Protein AF-A0A8T4J492-F1 (afdb_monomer_lite)

Foldseek 3Di:
DDPPDPPPPDPDQPCPPVPAAAQFAEEEEPDDPPDDVSNQVSNCVHNVDHHHYPPDPAAGLYYDYDDDPVPPDPVVVVVVRVVRHDPPRD

InterPro domains:
  IPR021412 Protein of unknown function DUF3052 [PF11253] (15-88)

Secondary structure (DSSP, 8-state):
----SSSSS----GGGGT---TT--EEEES--TTS-HHHHHHHHHHHSSPPB-TT--S-BSEEEE---GGG--HHHHHHHHTTTB-TT--

Structure (mmCIF, N/CA/C/O backbone):
data_AF-A0A8T4J492-F1
#
_entry.id   AF-A0A8T4J492-F1
#
loop_
_atom_site.group_PDB
_atom_site.id
_atom_site.type_symbol
_atom_site.label_atom_id
_atom_site.label_alt_id
_atom_site.label_comp_id
_atom_site.label_asym_id
_atom_site.label_entity_id
_atom_site.label_seq_id
_atom_site.pdbx_PDB_ins_code
_atom_site.Cartn_x
_atom_site.Cartn_y
_atom_site.Cartn_z
_atom_site.occupancy
_atom_site.B_iso_or_equiv
_atom_site.auth_seq_id
_atom_site.auth_comp_id
_atom_site.auth_asym_id
_atom_site.auth_atom_id
_atom_site.pdbx_PDB_model_num
ATOM 1 N N . MET A 1 1 ? 2.160 22.029 37.768 1.00 41.84 1 MET A N 1
ATOM 2 C CA . MET A 1 1 ? 1.852 20.760 37.080 1.00 41.84 1 MET A CA 1
ATOM 3 C C . MET A 1 1 ? 2.216 20.967 35.622 1.00 41.84 1 MET A C 1
ATOM 5 O O . MET A 1 1 ? 1.879 22.016 35.091 1.00 41.84 1 MET A O 1
ATOM 9 N N . SER A 1 2 ? 3.039 20.076 35.073 1.00 38.97 2 SER A N 1
ATOM 10 C CA . SER A 1 2 ? 3.737 20.245 33.794 1.00 38.97 2 SER A CA 1
ATOM 11 C C . SER A 1 2 ? 2.761 20.147 32.625 1.00 38.97 2 SER A C 1
ATOM 13 O O . SER A 1 2 ? 2.098 19.126 32.470 1.00 38.97 2 SER A O 1
ATOM 15 N N . ALA A 1 3 ? 2.683 21.199 31.812 1.00 48.81 3 ALA A N 1
ATOM 16 C CA . ALA A 1 3 ? 2.051 21.169 30.500 1.00 48.81 3 ALA A CA 1
ATOM 17 C C . ALA A 1 3 ? 3.030 20.519 29.512 1.00 48.81 3 ALA A C 1
ATOM 19 O O . ALA A 1 3 ? 3.719 21.200 28.762 1.00 48.81 3 ALA A O 1
ATOM 20 N N . THR A 1 4 ? 3.168 19.199 29.601 1.00 45.53 4 THR A N 1
ATOM 21 C CA . THR A 1 4 ? 3.986 18.380 28.695 1.00 45.53 4 THR A CA 1
ATOM 22 C C . THR A 1 4 ? 3.371 16.984 28.617 1.00 45.53 4 THR A C 1
ATOM 24 O O . THR A 1 4 ? 3.950 16.028 29.125 1.00 45.53 4 THR A O 1
ATOM 27 N N . ALA A 1 5 ? 2.152 16.876 28.087 1.00 43.28 5 ALA A N 1
ATOM 28 C CA . ALA A 1 5 ? 1.520 15.581 27.820 1.00 43.28 5 ALA A CA 1
ATOM 29 C C . ALA A 1 5 ? 0.442 15.651 26.719 1.00 43.28 5 ALA A C 1
ATOM 31 O O . ALA A 1 5 ? -0.482 14.858 26.753 1.00 43.28 5 ALA A O 1
ATOM 32 N N . ASP A 1 6 ? 0.534 16.598 25.776 1.00 43.72 6 ASP A N 1
ATOM 33 C CA . ASP A 1 6 ? -0.503 16.786 24.737 1.00 43.72 6 ASP A CA 1
ATOM 34 C C . ASP A 1 6 ? 0.076 17.166 23.358 1.00 43.72 6 ASP A C 1
ATOM 36 O O . ASP A 1 6 ? -0.557 17.831 22.544 1.00 43.72 6 ASP A O 1
ATOM 40 N N . HIS A 1 7 ? 1.329 16.793 23.079 1.00 43.78 7 HIS A N 1
ATOM 41 C CA . HIS A 1 7 ? 1.959 17.031 21.766 1.00 43.78 7 HIS A CA 1
ATOM 42 C C . HIS A 1 7 ? 2.386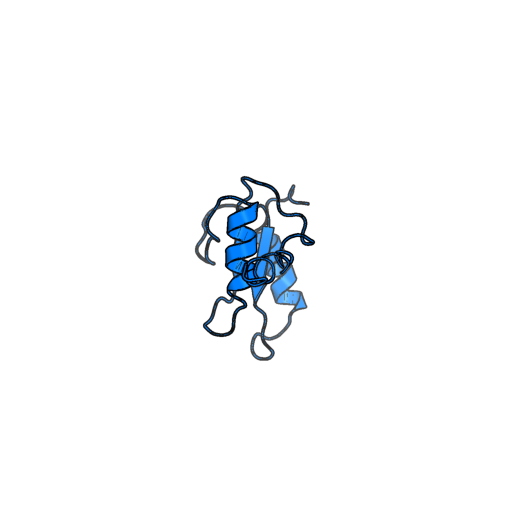 15.739 21.058 1.00 43.78 7 HIS A C 1
ATOM 44 O O . HIS A 1 7 ? 3.186 15.788 20.131 1.00 43.78 7 HIS A O 1
ATOM 50 N N . ALA A 1 8 ? 1.858 14.589 21.489 1.00 46.50 8 ALA A N 1
ATOM 51 C CA . ALA A 1 8 ? 2.120 13.296 20.856 1.00 46.50 8 ALA A CA 1
ATOM 52 C C . ALA A 1 8 ? 0.947 12.777 19.999 1.00 46.50 8 ALA A C 1
ATOM 54 O O . ALA A 1 8 ? 1.149 11.858 19.215 1.00 46.50 8 ALA A O 1
ATOM 55 N N . GLU A 1 9 ? -0.247 13.376 20.085 1.00 47.66 9 GLU A N 1
ATOM 56 C CA . GLU A 1 9 ? -1.463 12.865 19.431 1.00 47.66 9 GLU A CA 1
ATOM 57 C C . GLU A 1 9 ? -2.121 13.905 18.510 1.00 47.66 9 GLU A C 1
ATOM 59 O O . GLU A 1 9 ? -3.239 14.337 18.749 1.00 47.66 9 GLU A O 1
ATOM 64 N N . GLU A 1 10 ? -1.443 14.324 17.436 1.00 47.28 10 GLU A N 1
ATOM 65 C CA . GLU A 1 10 ? -2.164 14.788 16.231 1.00 47.28 10 GLU A CA 1
ATOM 66 C C . GLU A 1 10 ? -1.321 14.675 14.951 1.00 47.28 10 GLU A C 1
ATOM 68 O O . GLU A 1 10 ? -1.380 15.514 14.055 1.00 47.28 10 GLU A O 1
ATOM 73 N N . ARG A 1 11 ? -0.521 13.612 14.813 1.00 59.75 11 ARG A N 1
ATOM 74 C CA . ARG A 1 11 ? -0.162 13.166 13.464 1.00 59.75 11 ARG A CA 1
ATOM 75 C C . ARG A 1 11 ? -1.299 12.286 12.990 1.00 59.75 11 ARG A C 1
ATOM 77 O O . ARG A 1 11 ? -1.436 11.148 13.421 1.00 59.75 11 ARG A O 1
ATOM 84 N N . THR A 1 12 ? -2.182 12.871 12.184 1.00 77.00 12 THR A N 1
ATOM 85 C CA . THR A 1 12 ? -3.220 12.105 11.489 1.00 77.00 12 THR A CA 1
ATOM 86 C C . THR A 1 12 ? -2.525 10.949 10.774 1.00 77.00 12 THR A C 1
ATOM 88 O O . THR A 1 12 ? -1.585 11.208 10.024 1.00 77.00 12 THR A O 1
ATOM 91 N N . ASN A 1 13 ? -2.946 9.706 11.041 1.00 86.75 13 ASN A N 1
ATOM 92 C CA . ASN A 1 13 ? -2.417 8.526 10.355 1.00 86.75 13 ASN A CA 1
ATOM 93 C C . ASN A 1 13 ? -2.394 8.824 8.838 1.00 86.75 13 ASN A C 1
ATOM 95 O O . ASN A 1 13 ? -3.446 9.183 8.294 1.00 86.75 13 ASN A O 1
ATOM 99 N N . PRO A 1 14 ? -1.232 8.736 8.163 1.00 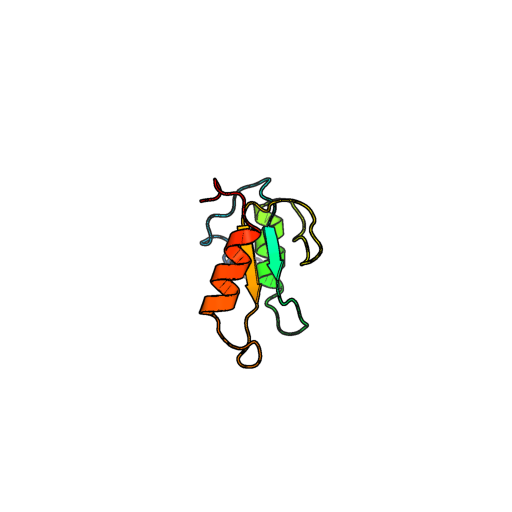91.00 14 PRO A N 1
ATOM 100 C CA . PRO A 1 14 ? -1.107 9.105 6.751 1.00 91.00 14 PRO A CA 1
ATOM 101 C C . PRO A 1 14 ? -2.057 8.303 5.844 1.00 91.00 14 PRO A C 1
ATOM 103 O O . PRO A 1 14 ? -2.537 8.826 4.838 1.00 91.00 14 PRO A O 1
ATOM 106 N N . ALA A 1 15 ? -2.426 7.087 6.251 1.00 92.94 15 ALA A N 1
ATOM 107 C CA . ALA A 1 15 ? -3.360 6.219 5.546 1.00 92.94 15 ALA A CA 1
ATOM 108 C C . ALA A 1 15 ? -4.843 6.559 5.773 1.00 92.94 15 ALA A C 1
ATOM 110 O O . ALA A 1 15 ? -5.706 6.078 5.037 1.00 92.94 15 ALA A O 1
ATOM 111 N N . ALA A 1 16 ? -5.174 7.421 6.742 1.00 90.19 16 ALA A N 1
ATOM 112 C CA . ALA A 1 16 ? -6.560 7.694 7.143 1.00 90.19 16 ALA A CA 1
ATOM 113 C C . ALA A 1 16 ? -7.448 8.220 6.001 1.00 90.19 16 ALA A C 1
ATOM 115 O O . ALA A 1 16 ? -8.672 8.117 6.061 1.00 90.19 16 ALA A O 1
ATOM 116 N N . ARG A 1 17 ? -6.846 8.808 4.960 1.00 89.00 17 ARG A N 1
ATOM 117 C CA . ARG A 1 17 ? -7.558 9.363 3.798 1.00 89.00 17 ARG A CA 1
ATOM 118 C C . ARG A 1 17 ? -7.638 8.410 2.605 1.00 89.00 17 ARG A C 1
ATOM 120 O O . ARG A 1 17 ? -8.312 8.757 1.640 1.00 89.00 17 ARG A O 1
ATOM 127 N N . LEU A 1 18 ? -6.961 7.263 2.662 1.00 90.50 18 LEU A N 1
ATOM 128 C CA . LEU A 1 18 ? -6.862 6.306 1.555 1.00 90.50 18 LEU A CA 1
ATOM 129 C C . LEU A 1 18 ? -8.056 5.346 1.486 1.00 90.50 18 LEU A C 1
ATOM 131 O O . LEU A 1 18 ? -8.281 4.729 0.456 1.00 90.50 18 LEU A O 1
ATOM 135 N N . GLY A 1 19 ? -8.870 5.276 2.544 1.00 91.25 19 GLY A N 1
ATOM 136 C CA . GLY A 1 19 ? -10.142 4.550 2.515 1.00 91.25 19 GLY A CA 1
ATOM 137 C C . GLY A 1 19 ? -10.049 3.052 2.807 1.00 91.25 19 GLY A C 1
ATOM 138 O O . GLY A 1 19 ? -11.069 2.374 2.682 1.00 91.25 19 GLY A O 1
ATOM 139 N N . PHE A 1 20 ? -8.888 2.557 3.249 1.00 94.31 20 PHE A N 1
ATOM 140 C CA . PHE A 1 20 ? -8.723 1.179 3.713 1.00 94.31 20 PHE A CA 1
ATOM 141 C C . PHE A 1 20 ? -9.738 0.805 4.796 1.00 94.31 20 PHE A C 1
ATOM 143 O O . PHE A 1 20 ? -10.139 1.633 5.622 1.00 94.31 20 PHE A O 1
ATOM 150 N N . GLN A 1 21 ? -10.145 -0.458 4.783 1.00 94.50 21 GLN A N 1
ATOM 151 C CA . GLN A 1 21 ? -11.104 -1.048 5.702 1.00 94.50 21 GLN A CA 1
ATOM 152 C C . GLN A 1 21 ? -10.459 -2.201 6.482 1.00 94.50 21 GLN A C 1
ATOM 154 O O . GLN A 1 21 ? -9.589 -2.896 5.952 1.00 94.50 21 GLN A O 1
ATOM 159 N N . PRO A 1 22 ? -10.905 -2.453 7.724 1.00 95.44 22 PRO A N 1
ATOM 160 C CA . PRO A 1 22 ? -10.473 -3.622 8.480 1.00 95.44 22 PRO A CA 1
ATOM 161 C C . PRO A 1 22 ? -10.723 -4.931 7.718 1.00 95.44 22 PRO A C 1
ATOM 163 O O . PRO A 1 22 ? -11.813 -5.146 7.187 1.00 95.44 22 PRO A O 1
ATOM 166 N N . GLY A 1 23 ? -9.733 -5.820 7.729 1.00 93.81 23 GLY A N 1
ATOM 167 C CA . GLY A 1 23 ? -9.753 -7.140 7.105 1.00 93.81 23 GLY A CA 1
ATOM 168 C C . GLY A 1 23 ? -9.303 -7.183 5.645 1.00 93.81 23 GLY A C 1
ATOM 169 O O . GLY A 1 23 ? -9.248 -8.281 5.104 1.00 93.81 23 GLY A O 1
ATOM 170 N N . GLN A 1 24 ? -8.994 -6.039 5.023 1.00 94.88 24 GLN A N 1
ATOM 171 C CA . GLN A 1 24 ? -8.485 -6.007 3.651 1.00 94.88 24 GLN A CA 1
ATOM 172 C C . GLN A 1 24 ? -7.043 -6.509 3.569 1.00 94.88 24 GLN A C 1
ATOM 174 O O . GLN A 1 24 ? -6.196 -6.076 4.349 1.00 94.88 24 GLN A O 1
ATOM 179 N N . VAL A 1 25 ? -6.759 -7.359 2.587 1.00 95.06 25 VAL A N 1
ATOM 180 C CA . VAL A 1 25 ? -5.401 -7.759 2.212 1.00 95.06 25 VAL A CA 1
ATOM 181 C C . VAL A 1 25 ? -4.820 -6.691 1.293 1.00 95.06 25 VAL A C 1
ATOM 183 O O . VAL A 1 25 ? -5.380 -6.401 0.237 1.00 95.06 25 VAL A O 1
ATOM 186 N N . VAL A 1 26 ? -3.698 -6.095 1.693 1.00 95.81 26 VAL A N 1
ATOM 187 C CA . VAL A 1 26 ? -3.013 -5.066 0.904 1.00 95.81 26 VAL A CA 1
ATOM 188 C C . VAL A 1 26 ? -1.658 -5.598 0.474 1.00 95.81 26 VAL A C 1
ATOM 190 O O . VAL A 1 26 ? -0.828 -5.922 1.323 1.00 95.81 26 VAL A O 1
ATOM 193 N N . GLN A 1 27 ? -1.452 -5.686 -0.837 1.00 95.81 27 GLN A N 1
ATOM 194 C CA . GLN A 1 27 ? -0.196 -6.135 -1.419 1.00 95.81 27 GLN A CA 1
ATOM 195 C C . GLN A 1 27 ? 0.743 -4.961 -1.673 1.00 95.81 27 GLN A C 1
ATOM 197 O O . GLN A 1 27 ? 0.334 -3.900 -2.144 1.00 95.81 27 GLN A O 1
ATOM 202 N N . GLU A 1 28 ? 2.009 -5.149 -1.345 1.00 96.19 28 GLU A N 1
ATOM 203 C CA . GLU A 1 28 ? 3.069 -4.169 -1.470 1.00 96.19 28 GLU A CA 1
ATOM 204 C C . GLU A 1 28 ? 4.041 -4.568 -2.578 1.00 96.19 28 GLU A C 1
ATOM 206 O O . GLU A 1 28 ? 4.565 -5.679 -2.599 1.00 96.19 28 GLU A O 1
ATOM 211 N N . LEU A 1 29 ? 4.308 -3.621 -3.477 1.00 95.00 29 LEU A N 1
ATOM 212 C CA . LEU A 1 29 ? 5.214 -3.786 -4.607 1.00 95.00 29 LEU A CA 1
ATOM 213 C C . LEU A 1 29 ? 6.327 -2.741 -4.562 1.00 95.00 29 LEU A C 1
ATOM 215 O O . LEU A 1 29 ? 6.073 -1.565 -4.290 1.00 95.00 29 LEU A O 1
ATOM 219 N N . GLY A 1 30 ? 7.553 -3.159 -4.887 1.00 93.88 30 GLY A N 1
ATOM 220 C CA . GLY A 1 30 ? 8.705 -2.256 -4.995 1.00 93.88 30 GLY A CA 1
ATOM 221 C C . GLY A 1 30 ? 9.269 -1.789 -3.649 1.00 93.88 30 GLY A C 1
ATOM 222 O O . GLY A 1 30 ? 9.906 -0.729 -3.584 1.00 93.88 30 GLY A O 1
ATOM 223 N N . TYR A 1 31 ? 9.020 -2.551 -2.578 1.00 95.31 31 TYR A N 1
ATOM 224 C CA . TYR A 1 31 ? 9.545 -2.251 -1.250 1.00 95.31 31 TYR A CA 1
ATOM 225 C C . TYR A 1 31 ? 11.078 -2.164 -1.254 1.00 95.31 31 TYR A C 1
ATOM 227 O O . TYR A 1 31 ? 11.761 -3.056 -1.751 1.00 95.31 31 TYR A O 1
ATOM 235 N N . ASP A 1 32 ? 11.605 -1.096 -0.659 1.00 94.69 32 ASP A N 1
ATOM 236 C CA . ASP A 1 32 ? 13.032 -0.899 -0.391 1.00 94.69 32 ASP A CA 1
ATOM 237 C C . ASP A 1 32 ? 13.197 0.026 0.837 1.00 94.69 32 ASP A C 1
ATOM 239 O O . ASP A 1 32 ? 12.217 0.493 1.433 1.00 94.69 32 ASP A O 1
ATOM 243 N N . ASP A 1 33 ? 14.437 0.307 1.226 1.00 93.81 33 ASP A N 1
ATOM 244 C CA . ASP A 1 33 ? 14.803 1.076 2.422 1.00 93.81 33 ASP A CA 1
ATOM 245 C C . ASP A 1 33 ? 14.337 2.550 2.412 1.00 93.81 33 ASP A C 1
ATOM 247 O O . ASP A 1 33 ? 14.345 3.212 3.453 1.00 93.81 33 ASP A O 1
ATOM 251 N N . ASP A 1 34 ? 13.957 3.089 1.253 1.00 94.19 34 ASP A N 1
ATOM 252 C CA . ASP A 1 34 ? 13.487 4.469 1.058 1.00 94.19 34 ASP A CA 1
ATOM 253 C C . ASP A 1 34 ? 11.953 4.616 1.094 1.00 94.19 34 ASP A C 1
ATOM 255 O O . ASP A 1 34 ? 11.430 5.718 0.905 1.00 94.19 34 ASP A O 1
ATOM 259 N N . THR A 1 35 ? 11.229 3.528 1.357 1.00 94.94 35 THR A N 1
ATOM 260 C CA . THR A 1 35 ? 9.769 3.537 1.504 1.00 94.94 35 THR A CA 1
ATOM 261 C C . THR A 1 35 ? 9.308 4.209 2.802 1.00 94.94 35 THR A C 1
ATOM 263 O O . THR A 1 35 ? 10.014 4.251 3.813 1.00 94.94 35 THR A O 1
ATOM 266 N N . GLU A 1 36 ? 8.088 4.757 2.792 1.00 95.25 36 GLU A N 1
ATOM 267 C CA . GLU A 1 36 ? 7.533 5.458 3.954 1.00 95.25 36 GLU A CA 1
ATOM 268 C C . GLU A 1 36 ? 6.944 4.464 4.966 1.00 95.25 36 GLU A C 1
ATOM 270 O O . GLU A 1 36 ? 5.806 4.005 4.834 1.00 95.25 36 GLU A O 1
ATOM 275 N N . GLN A 1 37 ? 7.719 4.159 6.007 1.00 95.00 37 GLN A N 1
ATOM 276 C CA . GLN A 1 37 ? 7.346 3.180 7.031 1.00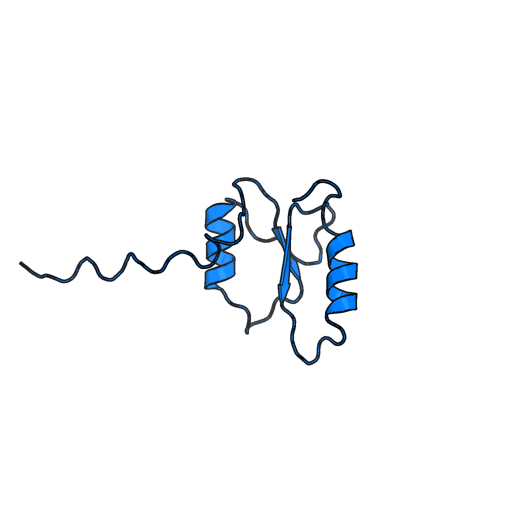 95.00 37 GLN A CA 1
ATOM 277 C C . GLN A 1 37 ? 6.109 3.599 7.830 1.00 95.00 37 GLN A C 1
ATOM 279 O O . GLN A 1 37 ? 5.277 2.759 8.162 1.00 95.00 37 GLN A O 1
ATOM 284 N N . GLU A 1 38 ? 5.920 4.898 8.083 1.00 94.56 38 GLU A N 1
ATOM 285 C CA . GLU A 1 38 ? 4.745 5.375 8.823 1.00 94.56 38 GLU A CA 1
ATOM 286 C C . GLU A 1 38 ? 3.446 5.164 8.039 1.00 94.56 38 GLU A C 1
ATOM 288 O O . GLU A 1 38 ? 2.373 5.008 8.628 1.00 94.56 38 GLU A O 1
ATOM 293 N N . LEU A 1 39 ? 3.532 5.164 6.704 1.00 94.50 39 LEU A N 1
ATOM 294 C CA . LEU A 1 39 ? 2.405 4.833 5.846 1.00 94.50 39 LEU A CA 1
ATOM 295 C C . LEU A 1 39 ? 2.084 3.346 5.935 1.00 94.50 39 LEU A C 1
ATOM 297 O O . LEU A 1 39 ? 0.916 3.011 6.112 1.00 94.50 39 LEU A O 1
ATOM 301 N N . ARG A 1 40 ? 3.100 2.481 5.871 1.00 96.00 40 ARG A N 1
ATOM 302 C CA . ARG A 1 40 ? 2.939 1.025 5.985 1.00 96.00 40 ARG A CA 1
ATOM 303 C C . ARG A 1 40 ? 2.290 0.650 7.314 1.00 96.00 40 ARG A C 1
ATOM 305 O O . ARG A 1 40 ? 1.182 0.123 7.322 1.00 96.00 40 ARG A O 1
ATOM 312 N N . GLU A 1 41 ? 2.896 1.069 8.425 1.00 95.56 41 GLU A N 1
ATOM 313 C CA . GLU A 1 41 ? 2.355 0.860 9.775 1.00 95.56 41 GLU A CA 1
ATOM 314 C C . GLU A 1 41 ? 0.941 1.447 9.919 1.00 95.56 41 GLU A C 1
ATOM 316 O O . GLU A 1 41 ? 0.063 0.868 10.562 1.00 95.56 41 GLU A O 1
ATOM 321 N N . GLY A 1 42 ? 0.693 2.604 9.299 1.00 95.94 42 GLY A N 1
ATOM 322 C CA . GLY A 1 42 ? -0.614 3.247 9.288 1.00 95.94 42 GLY A CA 1
ATOM 323 C C . GLY A 1 42 ? -1.692 2.430 8.575 1.00 95.94 42 GLY A C 1
ATOM 324 O O . GLY A 1 42 ? -2.841 2.436 9.024 1.00 95.94 42 GLY A O 1
ATOM 325 N N . ILE A 1 43 ? -1.341 1.737 7.493 1.00 95.88 43 ILE A N 1
ATOM 326 C CA . ILE A 1 43 ? -2.248 0.871 6.732 1.00 95.88 43 ILE A CA 1
ATOM 327 C C . ILE A 1 43 ? -2.521 -0.403 7.517 1.00 95.88 43 ILE A C 1
ATOM 329 O O . ILE A 1 43 ? -3.688 -0.704 7.753 1.00 95.88 43 ILE A O 1
ATOM 333 N N . GLU A 1 44 ? -1.482 -1.065 8.026 1.00 96.12 44 GLU A N 1
ATOM 334 C CA . GLU A 1 44 ? -1.616 -2.271 8.854 1.00 96.12 44 GLU A CA 1
ATOM 335 C C . GLU A 1 44 ? -2.456 -2.016 10.111 1.00 96.12 44 GLU A C 1
ATOM 337 O O . GLU A 1 44 ? -3.271 -2.845 10.517 1.00 96.12 44 GLU A O 1
ATOM 342 N N . ALA A 1 45 ? -2.327 -0.830 10.712 1.00 95.81 45 ALA A N 1
ATOM 343 C CA . ALA A 1 45 ? -3.154 -0.427 11.843 1.00 95.81 45 ALA A CA 1
ATOM 344 C C . ALA A 1 45 ? -4.644 -0.268 11.478 1.00 95.81 45 ALA A C 1
ATOM 346 O O . ALA A 1 45 ? -5.504 -0.468 12.340 1.00 95.81 45 ALA A O 1
ATOM 347 N N . ILE A 1 46 ? -4.968 0.111 10.235 1.00 95.81 46 ILE A N 1
ATOM 348 C CA . ILE A 1 46 ? -6.353 0.263 9.755 1.00 95.81 46 ILE A CA 1
ATOM 349 C C . ILE A 1 46 ? -6.933 -1.084 9.311 1.00 95.81 46 ILE A C 1
ATOM 351 O O . ILE A 1 46 ? -8.062 -1.413 9.682 1.00 95.81 46 ILE A O 1
ATOM 355 N N . THR A 1 47 ? -6.186 -1.853 8.517 1.00 96.19 47 THR A N 1
ATOM 356 C CA . THR A 1 47 ? -6.621 -3.150 7.983 1.00 96.19 47 THR A CA 1
ATOM 357 C C . THR A 1 47 ? -6.588 -4.235 9.056 1.00 96.19 47 THR A C 1
ATOM 359 O O . THR A 1 47 ? -7.398 -5.159 9.032 1.00 96.19 47 THR A O 1
ATOM 362 N N . GLY A 1 48 ? -5.703 -4.117 10.047 1.00 95.38 48 GLY A N 1
ATOM 363 C CA . GLY A 1 48 ? -5.459 -5.157 11.043 1.00 95.38 48 GLY A CA 1
ATOM 364 C C . GLY A 1 48 ? -4.710 -6.369 10.479 1.00 95.38 48 GLY A C 1
ATOM 365 O O . GLY A 1 48 ? -4.747 -7.437 11.093 1.00 95.38 48 GLY A O 1
ATOM 366 N N . THR A 1 49 ? -4.069 -6.216 9.320 1.00 94.00 49 THR A N 1
ATOM 367 C CA . THR A 1 49 ? -3.288 -7.241 8.619 1.00 94.00 49 THR A CA 1
ATOM 368 C C . THR A 1 49 ? -1.921 -6.674 8.261 1.00 94.00 49 THR A C 1
ATOM 370 O O . THR A 1 49 ? -1.816 -5.486 7.976 1.00 94.00 49 THR A O 1
ATOM 373 N N . GLU A 1 50 ? -0.894 -7.519 8.246 1.00 94.75 50 GLU A N 1
ATOM 374 C CA . GLU A 1 50 ? 0.417 -7.161 7.691 1.00 94.75 50 GLU A CA 1
ATOM 375 C C . GLU A 1 50 ? 0.310 -6.977 6.168 1.00 94.75 50 GLU A C 1
ATOM 377 O O . GLU A 1 50 ? -0.525 -7.631 5.526 1.00 94.75 50 GLU A O 1
ATOM 382 N N . LEU A 1 51 ? 1.120 -6.080 5.602 1.00 95.50 51 LEU A N 1
ATOM 383 C CA . LEU A 1 51 ? 1.251 -5.961 4.149 1.00 95.50 51 LEU A CA 1
ATOM 384 C C . LEU A 1 51 ? 1.838 -7.258 3.578 1.00 95.50 51 LEU A C 1
ATOM 386 O O . LEU A 1 51 ? 2.796 -7.804 4.124 1.00 95.50 51 LEU A O 1
ATOM 390 N N . VAL A 1 52 ? 1.267 -7.753 2.480 1.00 95.56 52 VAL A N 1
ATOM 391 C CA . VAL A 1 52 ? 1.798 -8.935 1.781 1.00 95.56 52 VAL A CA 1
ATOM 392 C C . VAL A 1 52 ? 2.758 -8.499 0.680 1.00 95.56 52 VAL A C 1
ATOM 394 O O . VAL A 1 52 ? 2.548 -7.461 0.061 1.00 95.56 52 VAL A O 1
ATOM 397 N N . ASP A 1 53 ? 3.817 -9.265 0.450 1.00 93.69 53 ASP A N 1
ATOM 398 C CA . ASP A 1 53 ? 4.846 -8.943 -0.541 1.00 93.69 53 ASP A CA 1
ATOM 399 C C . ASP A 1 53 ? 4.434 -9.324 -1.978 1.00 93.69 53 ASP A C 1
ATOM 401 O O . ASP A 1 53 ? 3.324 -9.793 -2.248 1.00 93.69 53 ASP A O 1
ATOM 405 N N . GLU A 1 54 ? 5.337 -9.094 -2.930 1.00 90.00 54 GLU A N 1
ATOM 406 C CA . GLU A 1 54 ? 5.148 -9.402 -4.353 1.00 90.00 54 GLU A CA 1
ATOM 407 C C . GLU A 1 54 ? 4.972 -10.901 -4.656 1.00 90.00 54 GLU A C 1
ATOM 409 O O . GLU A 1 54 ? 4.447 -11.245 -5.714 1.00 90.00 54 GLU A O 1
ATOM 414 N N . ASP A 1 55 ? 5.341 -11.784 -3.722 1.00 89.25 55 ASP A N 1
ATOM 415 C CA . ASP A 1 55 ? 5.203 -13.238 -3.849 1.00 89.25 55 ASP A CA 1
ATOM 416 C C . ASP A 1 55 ? 3.822 -13.743 -3.370 1.00 89.25 55 ASP A C 1
ATOM 418 O O . ASP A 1 55 ? 3.591 -14.951 -3.272 1.00 89.25 55 ASP A O 1
ATOM 422 N N . HIS A 1 56 ? 2.877 -12.847 -3.057 1.00 89.56 56 HIS A N 1
ATOM 423 C CA . HIS A 1 56 ? 1.527 -13.237 -2.654 1.00 89.56 56 HIS A CA 1
ATOM 424 C C . HIS A 1 56 ? 0.783 -13.986 -3.778 1.00 89.56 56 HIS A C 1
ATOM 426 O O . HIS A 1 56 ? 0.526 -13.448 -4.852 1.00 89.56 56 HIS A O 1
ATOM 432 N N . ASP A 1 57 ? 0.400 -15.237 -3.501 1.00 85.12 57 ASP A N 1
ATOM 433 C CA . ASP A 1 57 ? -0.217 -16.157 -4.471 1.00 85.12 57 ASP A CA 1
ATOM 434 C C . ASP A 1 57 ? -1.751 -15.994 -4.641 1.00 85.12 57 ASP A C 1
ATOM 436 O O . ASP A 1 57 ? -2.365 -16.752 -5.400 1.00 85.12 57 ASP A O 1
ATOM 440 N N . ASP A 1 58 ? -2.397 -15.068 -3.922 1.00 87.00 58 ASP A N 1
ATOM 441 C CA . ASP A 1 58 ? -3.853 -14.832 -3.960 1.00 87.00 58 ASP A CA 1
ATOM 442 C C . ASP A 1 58 ? -4.178 -13.381 -4.363 1.00 87.00 58 ASP A C 1
ATOM 444 O O . ASP A 1 58 ? -3.291 -12.537 -4.472 1.00 87.00 58 ASP A O 1
ATOM 448 N N . VAL A 1 59 ? -5.452 -13.084 -4.624 1.00 86.88 59 VAL A N 1
ATOM 449 C CA . VAL A 1 59 ? -5.898 -11.728 -4.974 1.00 86.88 59 VAL A CA 1
ATOM 450 C C . VAL A 1 59 ? -5.939 -10.814 -3.750 1.00 86.88 59 VAL A C 1
ATOM 452 O O . VAL A 1 59 ? -6.536 -11.148 -2.725 1.00 86.88 59 VAL A O 1
ATOM 455 N N . ALA A 1 60 ? -5.353 -9.625 -3.885 1.00 92.12 60 ALA A N 1
ATOM 456 C CA . ALA A 1 60 ? -5.401 -8.583 -2.868 1.00 92.12 60 ALA A CA 1
ATOM 457 C C . ALA A 1 60 ? -6.648 -7.693 -3.017 1.00 92.12 60 ALA A C 1
ATOM 459 O O . ALA A 1 60 ? -7.185 -7.505 -4.110 1.00 92.12 60 ALA A O 1
ATOM 460 N N . ASP A 1 61 ? -7.082 -7.080 -1.917 1.00 93.25 61 ASP A N 1
ATOM 461 C CA . ASP A 1 61 ? -8.138 -6.062 -1.921 1.00 93.25 61 ASP A CA 1
ATOM 462 C C . ASP A 1 61 ? -7.614 -4.687 -2.363 1.00 93.25 61 ASP A C 1
ATOM 464 O O . ASP A 1 61 ? -8.391 -3.823 -2.765 1.00 93.25 61 ASP A O 1
ATOM 468 N N . ALA A 1 62 ? -6.307 -4.447 -2.242 1.00 92.81 62 ALA A N 1
ATOM 469 C CA . ALA A 1 62 ? -5.648 -3.231 -2.702 1.00 92.81 62 ALA A CA 1
ATOM 470 C C . ALA A 1 62 ? -4.149 -3.468 -2.923 1.00 92.81 62 ALA A C 1
ATOM 472 O O . ALA A 1 62 ? -3.560 -4.371 -2.332 1.00 92.81 62 ALA A O 1
ATOM 473 N N . VAL A 1 63 ? -3.523 -2.607 -3.728 1.00 94.06 63 VAL A N 1
ATOM 474 C CA . VAL A 1 63 ? -2.074 -2.614 -3.967 1.00 94.06 63 VAL A CA 1
ATOM 475 C C . VAL A 1 63 ? -1.471 -1.258 -3.605 1.00 94.06 63 VAL A C 1
ATOM 477 O O . VAL A 1 63 ? -1.995 -0.209 -3.987 1.00 94.06 63 VAL A O 1
ATOM 480 N N . ILE A 1 64 ? -0.345 -1.284 -2.898 1.00 94.25 64 ILE A N 1
ATOM 481 C CA . ILE A 1 64 ? 0.575 -0.158 -2.731 1.00 94.25 64 ILE A CA 1
ATOM 482 C C . ILE A 1 64 ? 1.758 -0.390 -3.662 1.00 94.25 64 ILE A C 1
ATOM 484 O O . ILE A 1 64 ? 2.443 -1.404 -3.562 1.00 94.25 64 ILE A O 1
ATOM 488 N N . LEU A 1 65 ? 2.017 0.579 -4.536 1.00 95.00 65 LEU A N 1
ATOM 489 C CA . LEU A 1 65 ? 3.173 0.575 -5.422 1.00 95.00 65 LEU A CA 1
ATOM 490 C C . LEU A 1 65 ? 4.154 1.670 -5.000 1.00 95.00 65 LEU A C 1
ATOM 492 O O . LEU A 1 65 ? 3.825 2.859 -5.053 1.00 95.00 65 LEU A O 1
ATOM 496 N N . TRP A 1 66 ? 5.368 1.266 -4.638 1.00 95.75 66 TRP A N 1
ATOM 497 C CA . TRP A 1 66 ? 6.505 2.162 -4.472 1.00 95.75 66 TRP A CA 1
ATOM 498 C C . TRP A 1 66 ? 7.237 2.276 -5.804 1.00 95.75 66 TRP A C 1
ATOM 500 O O . TRP A 1 66 ? 7.811 1.306 -6.287 1.00 95.75 66 TRP A O 1
ATOM 510 N N . PHE A 1 67 ? 7.177 3.459 -6.413 1.00 95.25 67 PHE A N 1
ATOM 511 C CA . PHE A 1 67 ? 7.706 3.692 -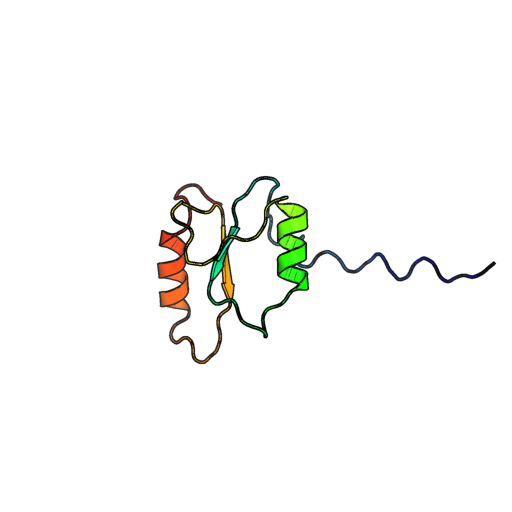7.752 1.00 95.25 67 PHE A CA 1
ATOM 512 C C . PHE A 1 67 ? 8.788 4.772 -7.738 1.00 95.25 67 PHE A C 1
ATOM 514 O O . PHE A 1 67 ? 8.566 5.872 -7.219 1.00 95.25 67 PHE A O 1
ATOM 521 N N . ARG A 1 68 ? 9.936 4.471 -8.342 1.00 94.88 68 ARG A N 1
ATOM 522 C CA . ARG A 1 68 ? 11.109 5.344 -8.469 1.00 94.88 68 ARG A CA 1
ATOM 523 C C . ARG A 1 68 ? 11.357 5.710 -9.928 1.00 94.88 68 ARG A C 1
ATOM 525 O O . ARG A 1 68 ? 10.758 5.160 -10.849 1.00 94.88 68 ARG A O 1
ATOM 532 N N . GLU A 1 69 ? 12.239 6.675 -10.162 1.00 93.25 69 GLU A N 1
ATOM 533 C CA . GLU A 1 69 ? 12.520 7.149 -11.525 1.00 93.25 69 GLU A CA 1
ATOM 534 C C . GLU A 1 69 ? 13.197 6.071 -12.392 1.00 93.25 69 GLU A C 1
ATOM 536 O O . GLU A 1 69 ? 13.047 6.070 -13.615 1.00 93.25 69 GLU A O 1
ATOM 541 N N . GLU A 1 70 ? 13.928 5.146 -11.771 1.00 94.19 70 GLU A N 1
ATOM 542 C CA . GLU A 1 70 ? 14.603 4.022 -12.420 1.00 94.19 70 GLU A CA 1
ATOM 543 C C . GLU A 1 70 ? 13.683 2.851 -12.803 1.00 94.19 70 GLU A C 1
ATOM 545 O O . GLU A 1 70 ? 14.085 2.036 -13.636 1.00 94.19 70 GLU A O 1
ATOM 550 N N . ASP A 1 71 ? 12.461 2.789 -12.265 1.00 91.94 71 ASP A N 1
ATOM 551 C CA . ASP A 1 71 ? 11.548 1.648 -12.438 1.00 91.94 71 ASP A CA 1
ATOM 552 C C . ASP A 1 71 ? 10.846 1.634 -13.812 1.00 91.94 71 ASP A C 1
ATOM 554 O O . ASP A 1 71 ? 10.235 0.641 -14.205 1.00 91.94 71 ASP A O 1
ATOM 558 N N . GLY A 1 72 ? 10.983 2.708 -14.601 1.00 94.06 72 GLY A N 1
ATOM 559 C CA . GLY A 1 72 ? 10.544 2.757 -15.997 1.00 94.06 72 GLY A CA 1
ATOM 560 C C . GLY A 1 72 ? 9.231 3.512 -16.208 1.00 94.06 72 GLY A C 1
ATOM 561 O O . GLY A 1 72 ? 9.154 4.708 -15.929 1.00 94.06 72 GLY A O 1
ATOM 562 N N . ASP A 1 73 ? 8.219 2.853 -16.781 1.00 95.81 73 ASP A N 1
ATOM 563 C CA . ASP A 1 73 ? 6.918 3.472 -17.074 1.00 95.81 73 ASP A CA 1
ATOM 564 C C . ASP A 1 73 ? 5.904 3.173 -15.962 1.00 95.81 73 ASP A C 1
ATOM 566 O O . ASP A 1 73 ? 5.464 2.038 -15.779 1.00 95.81 73 ASP A O 1
ATOM 570 N N . LEU A 1 74 ? 5.490 4.223 -15.249 1.00 94.00 74 LEU A N 1
ATOM 571 C CA . LEU A 1 74 ? 4.476 4.138 -14.197 1.00 94.00 74 LEU A CA 1
ATOM 572 C C . LEU A 1 74 ? 3.138 3.603 -14.723 1.00 94.00 74 LEU A C 1
ATOM 574 O O . LEU A 1 74 ? 2.404 2.946 -13.992 1.00 94.00 74 LEU A O 1
ATOM 578 N N . THR A 1 75 ? 2.793 3.891 -15.975 1.00 94.50 75 THR A N 1
ATOM 579 C CA . THR A 1 75 ? 1.533 3.437 -16.571 1.00 94.50 75 THR A CA 1
ATOM 580 C C . THR A 1 75 ? 1.514 1.924 -16.692 1.00 94.50 75 THR A C 1
ATOM 582 O O . THR A 1 75 ? 0.525 1.305 -16.308 1.00 94.50 75 THR A O 1
ATOM 585 N N . ASP A 1 76 ? 2.605 1.339 -17.187 1.00 93.75 76 ASP A N 1
ATOM 586 C CA . ASP A 1 76 ? 2.734 -0.110 -17.328 1.00 93.75 76 ASP A CA 1
ATOM 587 C C . ASP A 1 76 ? 2.718 -0.771 -15.945 1.00 93.75 76 ASP A C 1
ATOM 589 O O . ASP A 1 76 ? 1.930 -1.686 -15.721 1.00 93.75 76 ASP A O 1
ATOM 593 N N . ALA A 1 77 ? 3.463 -0.222 -14.979 1.00 93.38 77 ALA A N 1
ATOM 594 C CA . ALA A 1 77 ? 3.464 -0.718 -13.602 1.00 93.38 77 ALA A CA 1
ATOM 595 C C . ALA A 1 77 ? 2.068 -0.675 -12.949 1.00 93.38 77 ALA A C 1
ATOM 597 O O . ALA A 1 77 ? 1.668 -1.615 -12.265 1.00 93.38 77 ALA A O 1
ATOM 598 N N . LEU A 1 78 ? 1.292 0.390 -13.179 1.00 92.50 78 LEU A N 1
ATOM 599 C CA . LEU A 1 78 ? -0.083 0.485 -12.682 1.00 92.50 78 LEU A CA 1
ATOM 600 C C . LEU A 1 78 ? -1.019 -0.509 -13.376 1.00 92.50 78 LEU A C 1
ATOM 602 O O . LEU A 1 78 ? -1.882 -1.080 -12.714 1.00 92.50 78 LEU A O 1
ATOM 606 N N . VAL A 1 79 ? -0.868 -0.725 -14.686 1.00 92.50 79 VAL A N 1
ATOM 607 C CA . VAL A 1 79 ? -1.645 -1.734 -15.422 1.00 92.50 79 VAL A CA 1
ATOM 608 C C . VAL A 1 79 ? -1.329 -3.132 -14.894 1.00 92.50 79 VAL A C 1
ATOM 610 O O . VAL A 1 79 ? -2.261 -3.893 -14.634 1.00 92.50 79 VAL A O 1
ATOM 613 N N . ASP A 1 80 ? -0.059 -3.449 -14.657 1.00 89.94 80 ASP A N 1
ATOM 614 C CA . ASP A 1 80 ? 0.355 -4.734 -14.094 1.00 89.94 80 ASP A CA 1
ATOM 615 C C . ASP A 1 80 ? -0.182 -4.922 -12.666 1.00 89.94 80 ASP A C 1
ATOM 617 O O . ASP A 1 80 ? -0.756 -5.970 -12.363 1.00 89.94 80 ASP A O 1
ATOM 621 N N . ALA A 1 81 ? -0.125 -3.888 -11.819 1.00 90.50 81 ALA A N 1
ATOM 622 C CA . ALA A 1 81 ? -0.699 -3.914 -10.471 1.00 90.50 81 ALA A CA 1
ATOM 623 C C . ALA A 1 81 ? -2.204 -4.237 -10.466 1.00 90.50 81 ALA A C 1
ATOM 625 O O . ALA A 1 81 ? -2.677 -4.939 -9.574 1.00 90.50 81 ALA A O 1
ATOM 626 N N . THR A 1 82 ? -2.967 -3.808 -11.483 1.00 88.75 82 THR A N 1
ATOM 627 C CA . THR A 1 82 ? -4.401 -4.151 -11.563 1.00 88.75 82 THR A CA 1
ATOM 628 C C . THR A 1 82 ? -4.670 -5.648 -11.716 1.00 88.75 82 THR A C 1
ATOM 630 O O . THR A 1 82 ? -5.774 -6.094 -11.418 1.00 88.75 82 THR A O 1
ATOM 633 N N . THR A 1 83 ? -3.685 -6.438 -12.155 1.00 87.06 83 THR A N 1
ATOM 634 C CA . THR A 1 83 ? -3.833 -7.895 -12.297 1.00 87.06 83 THR A CA 1
ATOM 635 C C . THR A 1 83 ? -3.754 -8.646 -10.968 1.00 87.06 83 THR A C 1
ATOM 637 O O . THR A 1 83 ? -4.184 -9.795 -10.904 1.00 87.06 83 THR A O 1
ATOM 640 N N . MET A 1 84 ? -3.236 -7.994 -9.923 1.00 84.19 84 MET A N 1
ATOM 641 C CA . MET A 1 84 ? -3.060 -8.558 -8.580 1.00 84.19 84 MET A CA 1
ATOM 642 C C . MET A 1 84 ? -4.253 -8.273 -7.657 1.00 84.19 84 MET A C 1
ATOM 644 O O . MET A 1 84 ? -4.382 -8.858 -6.585 1.00 84.19 84 MET A O 1
ATOM 648 N N . ILE A 1 85 ? -5.136 -7.364 -8.075 1.00 84.50 85 ILE A N 1
ATOM 649 C CA . ILE A 1 85 ? -6.290 -6.921 -7.296 1.00 84.50 85 ILE A CA 1
ATOM 650 C C . ILE A 1 85 ? -7.513 -7.762 -7.680 1.00 84.50 85 ILE A C 1
ATOM 652 O O . ILE A 1 85 ? -7.730 -8.056 -8.861 1.00 84.50 85 ILE A O 1
ATOM 656 N N . ASP A 1 86 ? -8.349 -8.124 -6.703 1.00 77.38 86 ASP A N 1
ATOM 657 C CA . ASP A 1 86 ? -9.645 -8.740 -6.995 1.00 77.38 86 ASP A CA 1
ATOM 658 C C . ASP A 1 86 ? -10.487 -7.808 -7.885 1.00 77.38 86 ASP A C 1
ATOM 660 O O . ASP A 1 86 ? -10.609 -6.607 -7.644 1.00 77.38 86 ASP A O 1
ATOM 664 N N . ALA A 1 87 ? -11.144 -8.366 -8.902 1.00 65.19 87 ALA A N 1
ATOM 665 C CA . ALA A 1 87 ? -11.931 -7.610 -9.877 1.00 65.19 87 ALA A CA 1
ATOM 666 C C . ALA A 1 87 ? -13.118 -6.835 -9.255 1.00 65.19 87 ALA A C 1
ATOM 668 O O . ALA A 1 87 ? -13.778 -6.063 -9.955 1.00 65.19 87 ALA A O 1
ATOM 669 N N . GLY A 1 88 ? -13.423 -7.074 -7.973 1.00 60.91 88 GLY A N 1
ATOM 670 C CA . GLY A 1 88 ? -14.441 -6.385 -7.177 1.00 60.91 88 GLY A CA 1
ATOM 671 C C . GLY A 1 88 ? -13.914 -5.393 -6.133 1.00 60.91 88 GLY A C 1
ATOM 672 O O . GLY A 1 88 ? -14.737 -4.818 -5.414 1.00 60.91 88 GLY A O 1
ATOM 673 N N . ALA A 1 89 ? -12.599 -5.194 -6.030 1.00 59.88 89 ALA A N 1
ATOM 674 C CA . ALA A 1 89 ? -12.012 -4.187 -5.153 1.00 59.88 89 ALA A CA 1
ATOM 675 C C . ALA A 1 89 ? -12.398 -2.756 -5.599 1.00 59.88 89 ALA A C 1
ATOM 677 O O . ALA A 1 89 ? -12.577 -2.521 -6.799 1.00 59.88 89 ALA A O 1
ATOM 678 N N . PRO A 1 90 ? -12.592 -1.818 -4.652 1.00 53.16 90 PRO A N 1
ATOM 679 C CA . PRO A 1 90 ? -13.058 -0.457 -4.933 1.00 53.16 90 PRO A CA 1
ATOM 680 C C . PRO A 1 90 ? -12.093 0.398 -5.766 1.00 53.16 90 PRO A C 1
ATOM 682 O O . PRO A 1 90 ? -10.863 0.213 -5.654 1.00 53.16 90 PRO A O 1
#

Radius of gyration: 15.91 Å; chains: 1; bounding box: 29×37×54 Å

Organism: NCBI:txid299421

pLDDT: mean 85.5, std 16.69, range [38.97, 96.19]

Sequence (90 aa):
MSATADHAEERTNPAARLGFQPGQVVQELGYDDDTEQELREGIEAITGTELVDEDHDDVADAVILWFREEDGDLTDALVDATTMIDAGAP

=== Feature glossary ===
Key to the feature types in this record:

— What the protein is —

Primary structure: the covalent order of the twenty standard amino acids along the backbone. Two proteins with the same sequence will (almost always) fold to the same structure; two with 30% identity often share a fold but not the details.

Database cross-references. InterPro integrates a dozen domain/family signature databases into unified entries with residue-range hits. GO terms attach function/process/location labels with evidence codes. CATH codes position the fold in a four-level structural taxonomy. Organism is the NCBI-taxonomy species name.

— Where its atoms are —

The mmCIF block holds the 3D Cartesian coordinates of each backbone atom (N, Cα, C, O) in ångströms. mmCIF is the PDB's canonical archive format — a tagged-loop text representation of the atomic model.

Six rendered views show the 3D structure from the faces of a cube — i.e. along ±x, ±y, ±z. Rendering representation is drawn randomly per protein from cartoon (secondary-structure ribbons), sticks (backbone bonds), or molecular surface; coloring is either N→C rainbow (blue at the N-terminus through red at the C-terminus) or one color per chain.

— Local backbone conformation —

DSSP 8-state se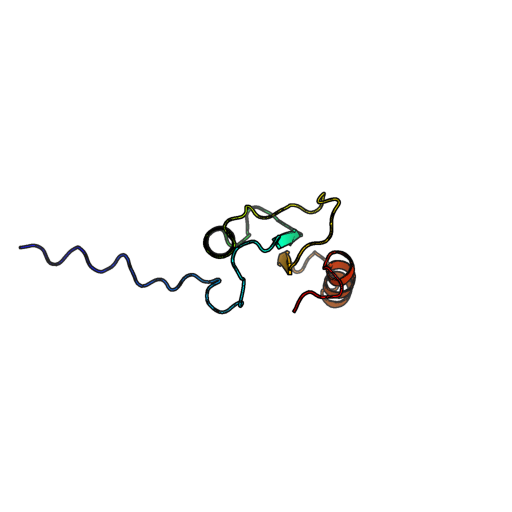condary structure assigns each residue one of H (α-helix), G (3₁₀-helix), I (π-helix), E (extended β-strand), B (isolated β-bridge), T (hydrogen-bonded turn), S (bend), or '-' (coil). The assignment is computed from backbone hydrogen-bond geometry via the Kabsch–Sander algorithm.

P-SEA three-state annotation labels each residue as helix, strand, or coil based purely on the geometry of the Cα trace. It serves as a fallback when the full backbone (and thus DSSP) is unavailable.

The φ/ψ torsion pair specifies the backbone conformation at each residue. φ rotates about the N–Cα bond, ψ about the Cα–C bond. Steric clashes forbid most of the (φ, ψ) plane — the allowed regions (α-helix basin, β-sheet basin, left-handed helix) are the Ramachandran-allowed regions.

— Global shape and packing —

The geometric summary reports three shape descriptors. Rg (radius of gyration) measures how spread out the Cα atoms are about their centre of mass; compact globular proteins have small Rg, elongated or unfolded ones large. Cα contacts (<8 Å, |i−j|>4) count long-range residue pairs in spatial proximity — high for tightly packed folds, near zero for rods or random coil. The bounding-box extents give the protein's footprint along x, y, z in Å.

Accessible surface area quantifies burial. A residue with SASA near zero is packed into the hydrophobic core; one with SASA >100 Å² sits on the surface. Computed here via the Shrake–Rupley numerical algorithm with a 1.4 Å probe.

Plot images: a contact map (which residues are close in 3D, as an N×N binary image), a Ramachandran scatter (backbone torsion angles, revealing secondary-structure composition at a glance), and — for AlphaFold structures — a PAE heatmap (pairwise prediction confidence).

— Structural neighborhood —

The Foldseek 3Di string encodes local tertiary geometry as a 20-letter alphabet — one character per residue — derived from the relative positions of nearby Cα atoms. Unlik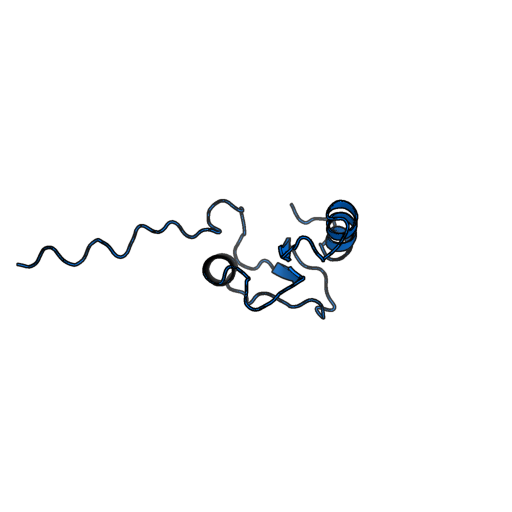e the amino-acid sequence, 3Di is a direct function of the 3D structure, so two proteins with the same fold have similar 3Di strings even at low sequence identity.

Nearest PDB neighbors are the top structural matches found by Foldseek when searching this structure against the entire Protein Data Bank. Each hit reports a TM-score (0 to 1; >0.5 almost always implies the same fold) and an E-value. These are *structural* homologs — they may share no detectable sequence similarity.

— Confidence and disorder —

For AlphaFold models, the B-factor field carries pLDDT — the model's own estimate of local accuracy on a 0–100 scale. Regions with pLDDT<50 should be treated as essentially unmodeled; they often correspond to intrinsically disordered segments.

B-factor (Debye–Waller factor) reflects atomic displacement in the crystal lattice. It is an experimental observable (units Å²), not a prediction; low values mean the atom is pinned down, high values mean it moves or is heterogeneous across the crystal.

Predicted aligned error is AlphaFold's pairwise confidence. Unlike pLDDT (per-residue), PAE is per-residue-pair and captures whether two parts of the structure are correctly placed relative to each other. Units are ångströms of expected positional error.